Protein AF-A0A2S5RER1-F1 (afdb_monomer)

Structure (mmCIF, N/CA/C/O backbone):
data_AF-A0A2S5RER1-F1
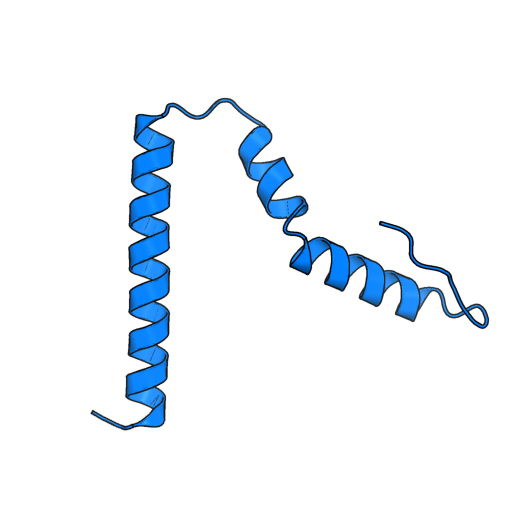#
_entry.id   AF-A0A2S5RER1-F1
#
loop_
_atom_site.group_PDB
_atom_site.id
_atom_site.type_symbol
_atom_site.label_atom_id
_atom_site.label_alt_id
_atom_site.label_comp_id
_atom_site.label_asym_id
_atom_site.label_entity_id
_atom_site.label_seq_id
_atom_site.pdbx_PDB_ins_code
_atom_site.Cartn_x
_atom_site.Cartn_y
_atom_site.Cartn_z
_atom_site.occupancy
_atom_site.B_iso_or_equiv
_atom_site.auth_seq_id
_atom_site.auth_comp_id
_atom_site.auth_asym_id
_atom_site.auth_atom_id
_atom_site.pdbx_PDB_model_num
ATOM 1 N N . MET A 1 1 ? -17.645 1.318 -5.841 1.00 77.25 1 MET A N 1
ATOM 2 C CA . MET A 1 1 ? -17.060 0.453 -6.886 1.00 77.25 1 MET A CA 1
ATOM 3 C C . MET A 1 1 ? -18.151 -0.441 -7.458 1.00 77.25 1 MET A C 1
ATOM 5 O O . MET A 1 1 ? -18.764 -1.160 -6.685 1.00 77.25 1 MET A O 1
ATOM 9 N N . ALA A 1 2 ? -18.379 -0.419 -8.772 1.00 79.75 2 ALA A N 1
ATOM 10 C CA . ALA A 1 2 ? -19.238 -1.388 -9.454 1.00 79.75 2 ALA A CA 1
ATOM 11 C C . ALA A 1 2 ? -18.526 -1.894 -10.718 1.00 79.75 2 ALA A C 1
ATOM 13 O O . ALA A 1 2 ? -17.883 -1.111 -11.423 1.00 79.75 2 ALA A O 1
ATOM 14 N N . VAL A 1 3 ? -18.599 -3.201 -10.971 1.00 85.12 3 VAL A N 1
ATOM 15 C CA . VAL A 1 3 ? -18.089 -3.841 -12.191 1.00 85.12 3 VAL A CA 1
ATOM 16 C C . 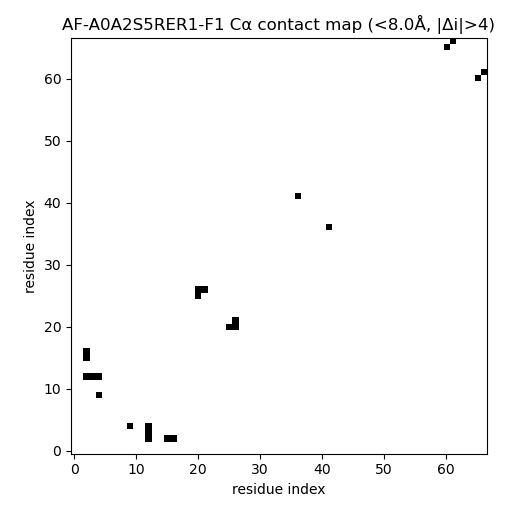VAL A 1 3 ? -19.268 -4.532 -12.858 1.00 85.12 3 VAL A C 1
ATOM 18 O O . VAL A 1 3 ? -19.950 -5.335 -12.229 1.00 85.12 3 VAL A O 1
ATOM 21 N N . ILE A 1 4 ? -19.527 -4.167 -14.112 1.00 88.56 4 ILE A N 1
ATOM 22 C CA . ILE A 1 4 ? -20.615 -4.725 -14.914 1.00 88.56 4 ILE A CA 1
ATOM 23 C C . ILE A 1 4 ? -20.053 -5.929 -15.661 1.00 88.56 4 ILE A C 1
ATOM 25 O O . ILE A 1 4 ? -19.049 -5.807 -16.365 1.00 88.56 4 ILE A O 1
ATOM 29 N N . VAL A 1 5 ? -20.694 -7.084 -15.504 1.00 90.62 5 VAL A N 1
ATOM 30 C CA . VAL A 1 5 ? -20.332 -8.289 -16.253 1.00 90.62 5 VAL A CA 1
ATOM 31 C C . VAL A 1 5 ? -20.854 -8.133 -17.678 1.00 90.62 5 VAL A C 1
ATOM 33 O O . VAL A 1 5 ? -22.048 -7.925 -17.879 1.00 90.62 5 VAL A O 1
ATOM 36 N N . LYS A 1 6 ? -19.958 -8.215 -18.662 1.00 88.06 6 LYS A N 1
ATOM 37 C CA . LYS A 1 6 ? -20.315 -8.237 -20.084 1.00 88.06 6 LYS A CA 1
ATOM 38 C C . LYS A 1 6 ? -20.212 -9.663 -20.609 1.00 88.06 6 LYS A C 1
ATOM 40 O O . LYS A 1 6 ? -19.300 -10.391 -20.214 1.00 88.06 6 LYS A O 1
ATOM 45 N N . ASP A 1 7 ? -21.153 -10.043 -21.468 1.00 86.75 7 ASP A N 1
ATOM 46 C CA . ASP A 1 7 ? -21.125 -11.293 -22.240 1.00 86.75 7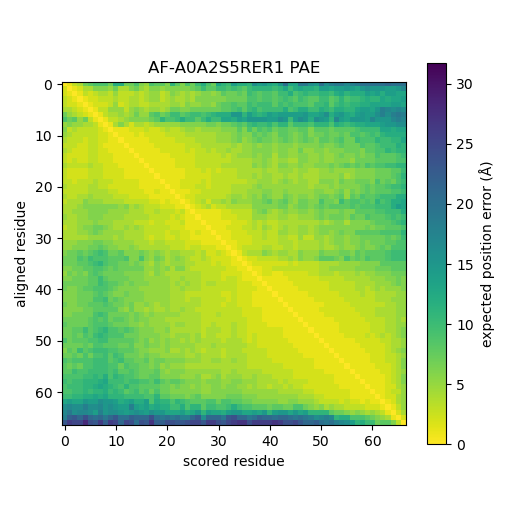 ASP A CA 1
ATOM 47 C C . ASP A 1 7 ? -21.002 -12.568 -21.383 1.00 86.75 7 ASP A C 1
ATOM 49 O O . ASP A 1 7 ? -20.388 -13.551 -21.785 1.00 86.75 7 ASP A O 1
ATOM 53 N N . GLY A 1 8 ? -21.525 -12.539 -20.150 1.00 88.31 8 GLY A N 1
ATOM 54 C CA . GLY A 1 8 ? -21.438 -13.663 -19.209 1.00 88.31 8 GLY A CA 1
ATOM 55 C C . GLY A 1 8 ? -20.025 -13.969 -18.690 1.00 88.31 8 GLY A C 1
ATOM 56 O O . GLY A 1 8 ? -19.839 -14.949 -17.971 1.00 88.31 8 GLY A O 1
ATOM 57 N N . ASN A 1 9 ? -19.018 -13.144 -19.001 1.00 89.38 9 ASN A N 1
ATOM 58 C CA . ASN A 1 9 ? -17.634 -13.398 -18.603 1.00 89.38 9 ASN A CA 1
ATOM 59 C C . ASN A 1 9 ? -17.360 -12.944 -17.157 1.00 89.38 9 ASN A C 1
ATOM 61 O O . ASN A 1 9 ? -16.833 -11.857 -16.891 1.00 89.38 9 ASN A O 1
ATOM 65 N N . VAL A 1 10 ? -17.733 -13.804 -16.212 1.00 89.81 10 VAL A N 1
ATOM 66 C CA . VAL A 1 10 ? -17.594 -13.568 -14.767 1.00 89.81 10 VAL A CA 1
ATOM 67 C C . VAL A 1 10 ? -16.129 -13.558 -14.323 1.00 89.81 10 VAL A C 1
ATOM 69 O O . VAL A 1 10 ? -15.743 -12.740 -13.488 1.00 89.81 10 VAL A O 1
ATOM 72 N N . GLU A 1 11 ? -15.284 -14.415 -14.894 1.00 91.38 11 GLU A N 1
ATOM 73 C CA . GLU A 1 11 ? -13.877 -14.529 -14.494 1.00 91.38 11 GLU A CA 1
ATOM 74 C C . GLU A 1 11 ? -13.110 -13.223 -14.738 1.00 91.38 11 GLU A C 1
ATOM 76 O O . GLU A 1 11 ? -12.422 -12.705 -13.851 1.00 91.38 11 GLU A O 1
ATOM 81 N N . LYS A 1 12 ? -13.305 -12.617 -15.913 1.00 90.69 12 LYS A N 1
ATOM 82 C CA . LYS A 1 12 ? -12.695 -11.326 -16.244 1.00 90.69 12 LYS A CA 1
ATOM 83 C C . LYS A 1 12 ? -13.194 -10.213 -15.324 1.00 90.69 12 LYS A C 1
ATOM 85 O O . LYS A 1 12 ? -12.391 -9.394 -14.868 1.00 90.69 12 LYS A O 1
ATOM 90 N N . ALA A 1 13 ? -14.489 -10.209 -15.007 1.00 92.75 13 ALA A N 1
ATOM 91 C CA . ALA A 1 13 ? -15.065 -9.247 -14.075 1.00 92.75 13 ALA A CA 1
ATOM 92 C C . ALA A 1 13 ? -14.433 -9.369 -12.675 1.00 92.75 13 ALA A C 1
ATOM 94 O O . ALA A 1 13 ? -14.083 -8.354 -12.073 1.00 92.75 13 ALA A O 1
ATOM 95 N N . LEU A 1 14 ? -14.187 -10.586 -12.180 1.00 91.94 14 LEU A N 1
ATOM 96 C CA . LEU A 1 14 ? -13.522 -10.812 -10.889 1.00 91.94 14 LEU A CA 1
ATOM 97 C C . LEU A 1 14 ? -12.073 -10.305 -10.872 1.00 91.94 14 LEU A C 1
ATOM 99 O O . LEU A 1 14 ? -11.648 -9.668 -9.901 1.00 91.94 14 LEU A O 1
ATOM 103 N N . ILE A 1 15 ? -11.314 -10.539 -11.946 1.00 92.06 15 ILE A N 1
ATOM 104 C CA . ILE A 1 15 ? -9.944 -10.017 -12.082 1.00 92.06 15 ILE A CA 1
ATOM 105 C C . ILE A 1 15 ? -9.953 -8.487 -12.055 1.00 92.06 15 ILE A C 1
ATOM 107 O O . ILE A 1 15 ? -9.128 -7.865 -11.375 1.00 92.06 15 ILE A O 1
ATOM 111 N N . GLU A 1 16 ? -10.899 -7.870 -12.760 1.00 92.81 16 GLU A N 1
ATOM 112 C CA . GLU A 1 16 ? -11.037 -6.421 -12.796 1.00 92.81 16 GLU A CA 1
ATOM 113 C C . GLU A 1 16 ? -11.412 -5.846 -11.426 1.00 92.81 16 GLU A C 1
ATOM 115 O O . GLU A 1 16 ? -10.751 -4.912 -10.964 1.00 92.81 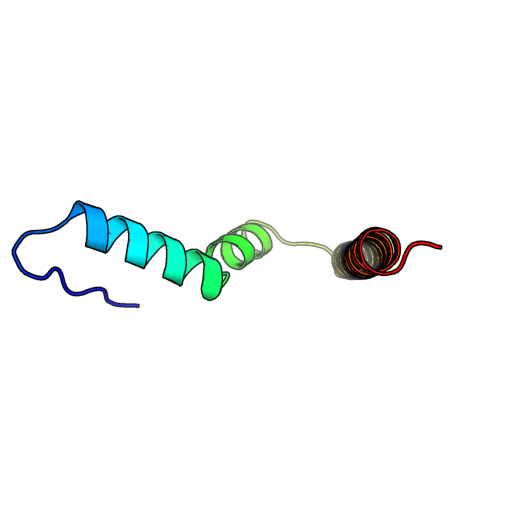16 GLU A O 1
ATOM 120 N N . VAL A 1 17 ? -12.389 -6.438 -10.730 1.00 92.31 17 VAL A N 1
ATOM 121 C CA . VAL A 1 17 ? -12.744 -6.064 -9.350 1.00 92.31 17 VAL A CA 1
ATOM 122 C C . VAL A 1 17 ? -11.512 -6.130 -8.452 1.00 92.31 17 VAL A C 1
ATOM 124 O O . VAL A 1 17 ? -11.194 -5.158 -7.765 1.00 92.31 17 VAL A O 1
ATOM 127 N N . LYS A 1 18 ? -10.765 -7.239 -8.492 1.00 91.56 18 LYS A N 1
ATOM 128 C CA . LYS A 1 18 ? -9.548 -7.420 -7.691 1.00 91.56 18 LYS A CA 1
ATOM 129 C C . LYS A 1 18 ? -8.505 -6.346 -7.997 1.00 91.56 18 LYS A C 1
ATOM 131 O O . LYS A 1 18 ? -7.936 -5.769 -7.069 1.00 91.56 18 LYS A O 1
ATOM 136 N N . ARG A 1 19 ? -8.259 -6.048 -9.277 1.00 92.25 19 ARG A N 1
ATOM 137 C CA . ARG A 1 19 ? -7.309 -5.006 -9.691 1.00 92.25 19 ARG A CA 1
ATOM 138 C C . ARG A 1 19 ? -7.749 -3.632 -9.192 1.00 92.25 19 ARG A C 1
ATOM 140 O O . ARG A 1 19 ? -6.929 -2.911 -8.626 1.00 92.25 19 ARG A O 1
ATOM 147 N N . ARG A 1 20 ? -9.026 -3.2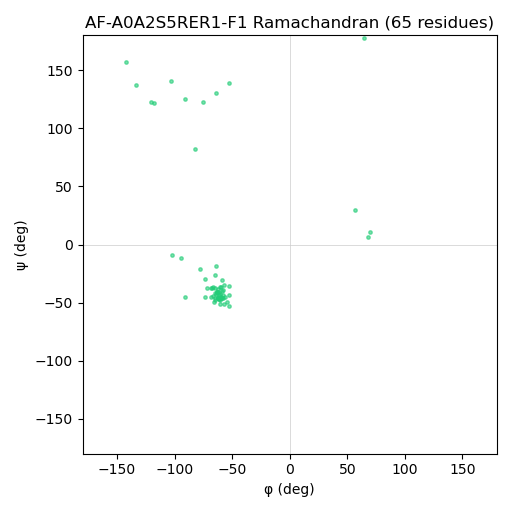76 -9.352 1.00 90.69 20 ARG A N 1
ATOM 148 C CA . ARG A 1 20 ? -9.548 -1.986 -8.888 1.00 90.69 20 ARG A CA 1
ATOM 149 C C . ARG A 1 20 ? -9.483 -1.874 -7.354 1.00 90.69 20 ARG A C 1
ATOM 151 O O . ARG A 1 20 ? -9.003 -0.861 -6.856 1.00 90.69 20 ARG A O 1
ATOM 158 N N . LEU A 1 21 ? -9.819 -2.931 -6.602 1.00 90.50 21 LEU A N 1
ATOM 159 C CA . LEU A 1 21 ? -9.690 -2.969 -5.131 1.00 90.50 21 LEU A CA 1
ATOM 160 C C . LEU A 1 21 ? -8.243 -2.763 -4.657 1.00 90.50 21 LEU A C 1
ATOM 162 O O . LEU A 1 21 ? -7.989 -2.140 -3.623 1.00 90.50 21 LEU A O 1
ATOM 166 N N . GLN A 1 22 ? -7.276 -3.296 -5.405 1.00 89.88 22 GLN A N 1
ATOM 167 C CA . GLN A 1 22 ? -5.857 -3.102 -5.116 1.00 89.88 22 GLN A CA 1
ATOM 168 C C . GLN A 1 22 ? -5.387 -1.674 -5.416 1.00 89.88 22 GLN A C 1
ATOM 170 O O . GLN A 1 22 ? -4.568 -1.150 -4.656 1.00 89.88 22 GLN A O 1
ATOM 175 N N . LEU A 1 23 ? -5.895 -1.057 -6.489 1.00 89.69 23 LEU A N 1
ATOM 176 C CA . LEU A 1 23 ? -5.583 0.323 -6.878 1.00 89.69 23 LEU A CA 1
ATOM 177 C C . LEU A 1 23 ? -6.150 1.338 -5.885 1.00 89.69 23 LEU A C 1
ATOM 179 O O . LEU A 1 23 ? -5.418 2.218 -5.440 1.00 89.69 23 LEU A O 1
ATOM 183 N N . GLU A 1 24 ? -7.407 1.162 -5.478 1.00 89.81 24 GLU A N 1
ATOM 184 C CA . GLU A 1 24 ? -8.045 1.977 -4.435 1.00 89.81 24 GLU A CA 1
ATOM 185 C C . GLU A 1 24 ? -7.366 1.792 -3.070 1.00 89.81 24 GLU A C 1
ATOM 187 O O . GLU A 1 24 ? -7.507 2.615 -2.172 1.00 89.81 24 GLU A O 1
ATOM 192 N N . GLY A 1 25 ? -6.604 0.708 -2.890 1.00 88.75 25 GLY A N 1
ATOM 193 C CA . GLY A 1 25 ? -5.876 0.444 -1.654 1.00 88.75 25 GLY A CA 1
ATOM 194 C C . GLY A 1 25 ? -6.781 0.098 -0.471 1.00 88.75 25 GLY A C 1
ATOM 195 O O . GLY A 1 25 ? -6.274 -0.014 0.647 1.00 88.75 25 GLY A O 1
ATOM 196 N N . LEU A 1 26 ? -8.073 -0.143 -0.713 1.00 88.94 26 LEU A N 1
ATOM 197 C CA . LEU A 1 26 ? -9.102 -0.388 0.298 1.00 88.94 26 LEU A CA 1
ATOM 198 C C . LEU A 1 26 ? -8.702 -1.505 1.270 1.00 88.94 26 LEU A C 1
ATOM 200 O O . LEU A 1 26 ? -8.777 -1.343 2.483 1.00 88.94 26 LEU A O 1
ATOM 204 N N . VAL A 1 27 ? -8.153 -2.606 0.751 1.00 88.00 27 VAL A N 1
ATOM 205 C CA . VAL A 1 27 ? -7.678 -3.737 1.570 1.00 88.00 27 VAL A CA 1
ATOM 206 C C . VAL A 1 27 ? -6.574 -3.315 2.550 1.00 88.00 27 VAL A C 1
ATOM 208 O O . VAL A 1 27 ? -6.514 -3.798 3.679 1.00 88.00 27 VAL A O 1
ATOM 211 N N . LYS A 1 28 ? -5.688 -2.393 2.151 1.00 88.44 28 LYS A N 1
ATOM 212 C CA . LYS A 1 28 ? -4.644 -1.863 3.045 1.00 88.44 28 LYS A CA 1
ATOM 213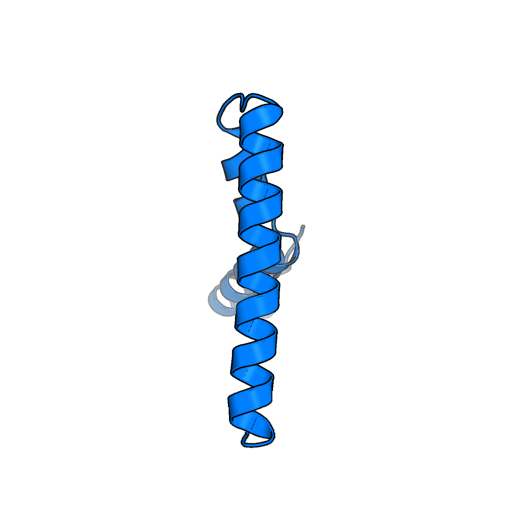 C C . LYS A 1 28 ? -5.224 -0.912 4.084 1.00 88.44 28 LYS A C 1
ATOM 215 O O . LYS A 1 28 ? -4.631 -0.778 5.150 1.00 88.44 28 LYS A O 1
ATOM 220 N N . GLU A 1 29 ? -6.310 -0.218 3.769 1.00 89.81 29 GLU A N 1
ATOM 221 C CA . GLU A 1 29 ? -6.985 0.652 4.727 1.00 89.81 29 GLU A CA 1
ATOM 222 C C . GLU A 1 29 ? -7.747 -0.137 5.776 1.00 89.81 29 GLU A C 1
ATOM 224 O O . GLU A 1 29 ? -7.579 0.158 6.955 1.00 89.81 29 GLU A O 1
ATOM 229 N N . ILE A 1 30 ? -8.492 -1.166 5.365 1.00 92.31 30 ILE A N 1
ATOM 230 C CA . ILE A 1 30 ? -9.202 -2.071 6.277 1.00 92.31 30 ILE A CA 1
ATOM 231 C C . ILE A 1 30 ? -8.217 -2.615 7.315 1.00 92.31 30 ILE A C 1
ATOM 233 O O . ILE A 1 30 ? -8.377 -2.351 8.503 1.00 92.31 30 ILE A O 1
ATOM 237 N N . ARG A 1 31 ? -7.096 -3.194 6.865 1.00 88.56 31 ARG A N 1
ATOM 238 C CA . ARG A 1 31 ? -6.039 -3.710 7.756 1.00 88.56 31 ARG A CA 1
ATOM 239 C C . ARG A 1 31 ? -5.429 -2.671 8.694 1.00 88.56 31 ARG A C 1
ATOM 241 O O . ARG A 1 31 ? -4.958 -3.001 9.773 1.00 88.56 31 ARG A O 1
ATOM 248 N N . LYS A 1 32 ? -5.381 -1.400 8.288 1.00 88.62 32 LYS A N 1
ATOM 249 C CA . LYS A 1 32 ? -4.877 -0.316 9.147 1.00 88.62 32 LYS A CA 1
ATOM 250 C C . LYS A 1 32 ? -5.896 0.138 10.189 1.00 88.62 32 LYS A C 1
ATOM 252 O O . LYS A 1 32 ? -5.489 0.795 11.143 1.00 88.62 32 LYS A O 1
ATOM 257 N N . ARG A 1 33 ? -7.184 -0.128 9.961 1.00 90.25 33 ARG A N 1
ATOM 258 C CA . ARG A 1 33 ? -8.302 0.289 10.815 1.00 90.25 33 ARG A CA 1
ATOM 259 C C . ARG A 1 33 ? -8.833 -0.841 11.704 1.00 90.25 33 ARG A C 1
ATOM 261 O O . ARG A 1 33 ? -9.612 -0.543 12.596 1.00 90.25 33 ARG A O 1
ATOM 268 N N . GLU A 1 34 ? -8.395 -2.086 11.501 1.00 91.38 34 GLU A N 1
ATOM 269 C CA . GLU A 1 34 ? -8.787 -3.259 12.308 1.00 91.38 34 GLU A CA 1
ATOM 270 C C . GLU A 1 34 ? -8.581 -3.059 13.819 1.00 91.38 34 GLU A C 1
ATOM 272 O O . GLU A 1 34 ? -9.386 -3.531 14.614 1.00 91.38 34 GLU A O 1
ATOM 277 N N . ALA A 1 35 ? -7.531 -2.340 14.225 1.00 92.38 35 ALA A N 1
ATOM 278 C CA . ALA A 1 35 ? -7.256 -2.046 15.628 1.00 92.38 35 ALA A CA 1
ATOM 279 C C . ALA A 1 35 ? -6.698 -0.631 15.814 1.00 92.38 35 ALA A C 1
ATOM 281 O O . ALA A 1 35 ? -6.084 -0.052 14.911 1.00 92.38 35 ALA A O 1
ATOM 282 N N . TYR A 1 36 ? -6.859 -0.082 17.022 1.00 93.56 36 TYR A N 1
ATOM 283 C CA . TYR A 1 36 ? -6.231 1.184 17.385 1.00 93.56 36 TYR A CA 1
ATOM 284 C C . TYR A 1 36 ? -4.701 1.059 17.385 1.00 93.56 36 TYR A C 1
ATOM 286 O O . TYR A 1 36 ? -4.117 0.174 18.011 1.00 93.56 36 TYR A O 1
ATOM 294 N N . ILE A 1 37 ? -4.036 1.998 16.711 1.00 92.50 37 ILE A N 1
ATOM 295 C CA . ILE A 1 37 ? -2.578 2.104 16.678 1.00 92.50 37 ILE A CA 1
ATOM 296 C C . ILE A 1 37 ? -2.182 3.440 17.293 1.00 92.50 37 ILE A C 1
ATOM 298 O O . ILE A 1 37 ? -2.536 4.503 16.781 1.00 92.50 37 ILE A O 1
ATOM 302 N N . GLN A 1 38 ? -1.367 3.382 18.346 1.00 96.38 38 GLN A N 1
ATOM 303 C CA . GLN A 1 38 ? -0.803 4.568 18.985 1.00 96.38 38 GLN A CA 1
ATOM 304 C C . GLN A 1 38 ? -0.102 5.483 17.954 1.00 96.38 38 GLN A C 1
ATOM 306 O O . GLN A 1 38 ? 0.640 4.987 17.092 1.00 96.38 38 GLN A O 1
ATOM 311 N N . PRO A 1 39 ? -0.253 6.819 18.044 1.00 94.94 39 PRO A N 1
ATOM 312 C CA . PRO A 1 39 ? 0.310 7.755 17.066 1.00 94.94 39 PRO A CA 1
ATOM 313 C C . PRO A 1 39 ? 1.830 7.626 16.893 1.00 94.94 39 PRO A C 1
ATOM 315 O O . PRO A 1 39 ? 2.337 7.753 15.778 1.00 94.94 39 PRO A O 1
ATOM 318 N N . SER A 1 40 ? 2.565 7.309 17.962 1.00 94.69 40 SER A N 1
ATOM 319 C CA . SER A 1 40 ? 4.010 7.050 17.915 1.00 94.69 40 SER A CA 1
ATOM 320 C C . SER A 1 40 ? 4.358 5.860 17.007 1.00 94.69 40 SER A C 1
ATOM 322 O O . SER A 1 40 ? 5.213 5.979 16.125 1.00 94.69 40 SER A O 1
ATOM 324 N N . LYS A 1 41 ? 3.647 4.734 17.153 1.00 94.44 41 LYS A N 1
ATOM 325 C CA . LYS A 1 41 ? 3.807 3.534 16.317 1.00 94.44 41 LYS A CA 1
ATOM 326 C C . LYS A 1 41 ? 3.448 3.825 14.858 1.00 94.44 41 LYS A C 1
ATOM 328 O O . LYS A 1 41 ? 4.197 3.441 13.959 1.00 94.44 41 LYS A O 1
ATOM 333 N N . LYS A 1 42 ? 2.380 4.596 14.617 1.00 93.25 42 LYS A N 1
ATOM 334 C CA . LYS A 1 42 ? 1.985 5.041 13.269 1.00 93.25 42 LYS A CA 1
ATOM 335 C C . LYS A 1 42 ? 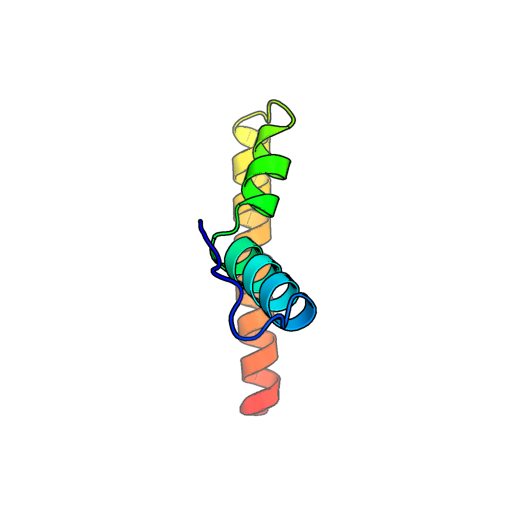3.092 5.860 12.589 1.00 93.25 42 LYS A C 1
ATOM 337 O O . LYS A 1 42 ? 3.443 5.571 11.446 1.00 93.25 42 LYS A O 1
ATOM 342 N N . ARG A 1 43 ? 3.699 6.822 13.298 1.00 94.56 43 ARG A N 1
ATOM 343 C CA . ARG A 1 43 ? 4.833 7.626 12.792 1.00 94.56 43 ARG A CA 1
ATOM 344 C C . ARG A 1 43 ? 6.065 6.760 12.495 1.00 94.56 43 ARG A C 1
ATOM 346 O O . ARG A 1 43 ? 6.715 6.952 11.467 1.00 94.56 43 ARG A O 1
ATOM 353 N N . LYS A 1 44 ? 6.379 5.786 13.359 1.00 96.06 44 LYS A N 1
ATOM 354 C CA . LYS A 1 44 ? 7.511 4.860 13.166 1.00 96.06 44 LYS A CA 1
ATOM 355 C C . LYS A 1 44 ? 7.343 4.013 11.899 1.00 96.06 44 LYS A C 1
ATOM 357 O O . LYS A 1 44 ? 8.267 3.936 11.089 1.00 96.06 44 LYS A O 1
ATOM 362 N N . GLU A 1 45 ? 6.158 3.443 11.684 1.00 92.50 45 GLU A N 1
ATOM 363 C CA . GLU A 1 45 ? 5.859 2.659 10.478 1.00 92.50 45 GLU A CA 1
ATOM 364 C C . GLU A 1 45 ? 5.856 3.516 9.202 1.00 92.50 45 GLU A C 1
ATOM 366 O O . GLU A 1 45 ? 6.364 3.083 8.167 1.00 92.50 45 GLU A O 1
ATOM 371 N N . GLN A 1 46 ? 5.383 4.767 9.266 1.00 93.19 46 GLN A N 1
ATOM 372 C CA . GLN A 1 46 ? 5.472 5.706 8.138 1.00 93.19 46 GLN A CA 1
ATOM 373 C C . GLN A 1 46 ? 6.927 5.995 7.738 1.00 93.19 46 GLN A C 1
ATOM 375 O O . GLN A 1 46 ? 7.263 5.885 6.556 1.00 93.19 46 GLN A O 1
ATOM 380 N N . LYS A 1 47 ? 7.811 6.283 8.707 1.00 95.94 47 LYS A N 1
ATOM 381 C CA . LYS A 1 47 ? 9.251 6.483 8.451 1.00 95.94 47 LYS A CA 1
ATOM 382 C C . LYS A 1 47 ? 9.891 5.238 7.825 1.00 95.94 47 LYS A C 1
ATOM 384 O O . LYS A 1 47 ? 10.597 5.335 6.820 1.00 95.94 47 LYS A O 1
ATOM 389 N N . LYS A 1 48 ? 9.589 4.052 8.364 1.00 96.12 48 LYS A N 1
ATOM 390 C CA . LYS A 1 48 ? 10.068 2.763 7.835 1.00 96.12 48 LYS A CA 1
ATOM 391 C C . LYS A 1 48 ? 9.593 2.517 6.400 1.00 96.12 48 LYS A C 1
ATOM 393 O O . LYS A 1 48 ? 10.380 2.090 5.555 1.00 96.12 48 LYS A O 1
ATOM 398 N N . ALA A 1 49 ? 8.329 2.817 6.100 1.00 94.19 49 ALA A N 1
ATOM 399 C CA . ALA A 1 49 ? 7.773 2.708 4.754 1.00 94.19 49 ALA A CA 1
ATOM 400 C C . ALA A 1 49 ? 8.420 3.695 3.768 1.00 94.19 49 ALA A C 1
ATOM 402 O O . ALA A 1 49 ? 8.644 3.331 2.613 1.00 94.19 49 ALA A O 1
ATOM 403 N N . GLY A 1 50 ? 8.747 4.915 4.210 1.00 95.75 50 GLY A N 1
ATOM 404 C CA . GLY A 1 50 ? 9.503 5.895 3.425 1.00 95.75 50 GLY A CA 1
ATOM 405 C C . GLY A 1 50 ? 10.894 5.380 3.055 1.00 95.75 50 GLY A C 1
ATOM 406 O O . GLY A 1 50 ? 11.228 5.314 1.873 1.00 95.75 50 GLY A O 1
ATOM 407 N N . ARG A 1 51 ? 11.655 4.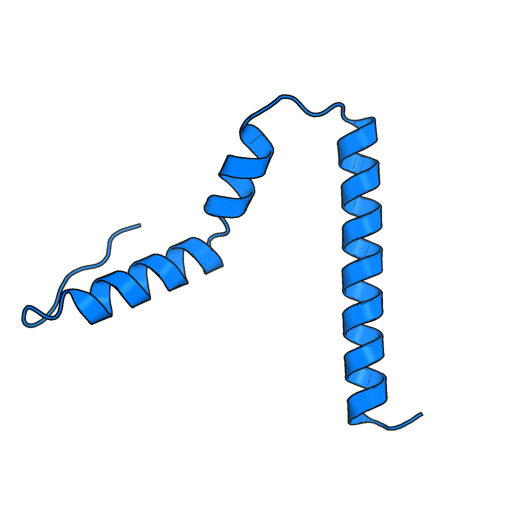888 4.042 1.00 96.75 51 ARG A N 1
ATOM 408 C CA . ARG A 1 51 ? 12.980 4.289 3.807 1.00 96.75 51 ARG A CA 1
ATOM 409 C C . ARG A 1 51 ? 12.906 3.109 2.837 1.00 96.75 51 ARG A C 1
ATOM 411 O O . ARG A 1 51 ? 13.680 3.056 1.890 1.00 96.75 51 ARG A O 1
ATOM 418 N N . ARG A 1 52 ? 11.941 2.197 3.011 1.00 95.94 52 ARG A N 1
ATOM 419 C CA . ARG A 1 52 ? 11.729 1.065 2.086 1.00 95.94 52 ARG A CA 1
ATOM 420 C C . ARG A 1 52 ? 11.453 1.518 0.649 1.00 95.94 52 ARG A C 1
ATOM 422 O O . ARG A 1 52 ? 11.948 0.886 -0.279 1.00 95.94 52 ARG A O 1
ATOM 429 N N . ARG A 1 53 ? 10.673 2.589 0.455 1.00 94.94 53 ARG A N 1
ATOM 430 C CA . ARG A 1 53 ? 10.420 3.154 -0.881 1.00 94.94 53 ARG A CA 1
ATOM 431 C C . ARG A 1 53 ? 11.690 3.721 -1.498 1.00 94.94 53 ARG A C 1
ATOM 433 O O . ARG A 1 53 ? 11.987 3.368 -2.631 1.00 94.94 53 ARG A O 1
ATOM 440 N N . LEU A 1 54 ? 12.445 4.515 -0.740 1.00 95.56 54 LEU A N 1
ATOM 441 C CA . LEU A 1 54 ? 13.716 5.074 -1.197 1.00 95.56 54 LEU A CA 1
ATOM 442 C C . LEU A 1 54 ? 14.688 3.971 -1.625 1.00 95.56 54 LEU A C 1
ATOM 444 O O . LEU A 1 54 ? 15.181 4.003 -2.747 1.00 95.56 54 LEU A O 1
ATOM 448 N N . MET A 1 55 ? 14.897 2.962 -0.773 1.00 95.62 55 MET A N 1
ATOM 449 C CA . MET A 1 55 ? 15.788 1.840 -1.087 1.00 95.62 55 MET A CA 1
ATOM 450 C C . MET A 1 55 ? 15.353 1.123 -2.366 1.00 95.62 55 MET A C 1
ATOM 452 O O . MET A 1 55 ? 16.178 0.856 -3.227 1.00 95.62 55 MET A O 1
ATOM 456 N N . ARG A 1 56 ? 14.047 0.882 -2.547 1.00 94.94 56 ARG A N 1
ATOM 457 C CA . ARG A 1 56 ? 13.523 0.262 -3.771 1.00 94.94 56 ARG A CA 1
ATOM 458 C C . ARG A 1 56 ? 13.782 1.117 -5.018 1.00 94.94 56 ARG A C 1
ATOM 460 O O . ARG A 1 56 ? 14.058 0.554 -6.073 1.00 94.94 56 ARG A O 1
ATOM 467 N N . THR A 1 57 ? 13.682 2.441 -4.921 1.00 94.62 57 THR A N 1
ATOM 468 C CA . THR A 1 57 ? 14.006 3.350 -6.032 1.00 94.62 57 THR A CA 1
ATOM 469 C C . THR A 1 57 ? 15.496 3.315 -6.360 1.00 94.62 57 THR A C 1
ATOM 471 O O . THR A 1 57 ? 15.846 3.189 -7.528 1.00 94.62 57 THR A O 1
ATOM 474 N N . LEU A 1 58 ? 16.363 3.350 -5.344 1.00 93.88 58 LEU A N 1
ATOM 475 C CA . LEU A 1 58 ? 17.814 3.255 -5.523 1.00 93.88 58 LEU A CA 1
ATOM 476 C C . LEU A 1 58 ? 18.212 1.924 -6.167 1.00 93.88 58 LEU A C 1
ATOM 478 O O . LEU A 1 58 ? 18.927 1.930 -7.160 1.00 93.88 58 LEU A O 1
ATOM 482 N N . SER A 1 59 ? 17.677 0.797 -5.686 1.00 93.25 59 SER A N 1
ATOM 483 C CA . SER A 1 59 ? 17.937 -0.518 -6.288 1.00 93.25 59 SER A CA 1
ATOM 484 C C . SER A 1 59 ? 17.530 -0.575 -7.762 1.00 93.25 59 SER A C 1
ATOM 486 O O . SER A 1 59 ? 18.244 -1.156 -8.570 1.00 93.25 59 SER A O 1
ATOM 488 N N . ARG A 1 60 ? 16.400 0.046 -8.133 1.00 92.25 60 ARG A N 1
ATOM 489 C CA . ARG A 1 60 ? 15.972 0.135 -9.541 1.00 92.25 60 ARG A CA 1
ATOM 490 C C . ARG A 1 60 ? 16.902 1.005 -10.379 1.00 92.25 60 ARG A C 1
ATOM 492 O O . ARG A 1 60 ? 17.113 0.685 -11.540 1.00 92.25 60 ARG A O 1
ATOM 499 N N . ARG A 1 61 ? 17.419 2.095 -9.807 1.00 91.38 61 ARG A N 1
ATOM 500 C CA . ARG A 1 61 ? 18.357 2.993 -10.483 1.00 91.38 61 ARG A CA 1
ATOM 501 C C . ARG A 1 61 ? 19.684 2.291 -10.760 1.00 91.38 61 ARG A C 1
ATOM 503 O O . ARG A 1 61 ? 20.087 2.244 -11.910 1.00 91.38 61 ARG A O 1
ATOM 510 N N . ILE A 1 62 ? 20.263 1.648 -9.745 1.00 93.69 62 ILE A N 1
ATOM 511 C CA . ILE A 1 62 ? 21.500 0.857 -9.861 1.00 93.69 62 ILE A CA 1
ATOM 512 C C . ILE A 1 62 ? 21.352 -0.234 -10.929 1.00 93.69 62 ILE A C 1
ATOM 514 O O . ILE A 1 62 ? 22.220 -0.399 -11.776 1.00 93.69 62 ILE A O 1
ATOM 518 N N . ALA A 1 63 ? 20.226 -0.955 -10.928 1.00 91.06 63 ALA A N 1
ATOM 519 C CA . ALA A 1 63 ? 19.972 -1.996 -11.922 1.00 91.06 63 ALA A CA 1
ATOM 520 C C . ALA A 1 63 ? 19.838 -1.459 -13.360 1.00 91.06 63 ALA A C 1
ATOM 522 O O . ALA A 1 63 ? 20.056 -2.212 -14.304 1.00 91.06 63 ALA A O 1
ATOM 523 N N . LYS A 1 64 ? 19.438 -0.192 -13.534 1.00 88.88 64 LYS A N 1
ATOM 524 C CA . LYS A 1 64 ? 19.224 0.424 -14.849 1.00 88.88 64 LYS A CA 1
ATOM 525 C C . LYS A 1 64 ? 20.480 1.108 -15.385 1.00 88.88 64 LYS A C 1
ATOM 527 O O . LYS A 1 64 ? 20.764 0.990 -16.569 1.00 88.88 64 LYS 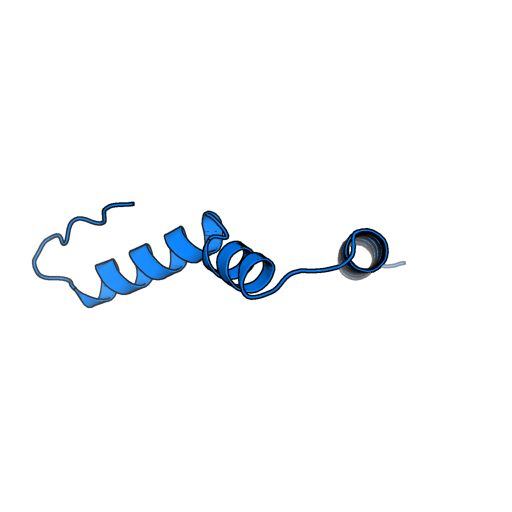A O 1
ATOM 532 N N . GLU A 1 65 ? 21.162 1.871 -14.540 1.00 85.69 65 GLU A N 1
ATOM 533 C CA . GLU A 1 65 ? 22.264 2.750 -14.944 1.00 85.69 65 GLU A CA 1
ATOM 534 C C . GLU A 1 65 ? 23.634 2.071 -14.786 1.00 85.69 65 GLU A C 1
ATOM 536 O O . GLU A 1 65 ? 24.617 2.576 -15.317 1.00 85.69 65 GLU A O 1
ATOM 541 N N . GLY A 1 66 ? 23.715 0.914 -14.112 1.00 69.81 66 GLY A N 1
ATOM 542 C CA . GLY A 1 66 ? 24.993 0.498 -13.537 1.00 69.81 66 GLY A CA 1
ATOM 543 C C . GLY A 1 66 ? 25.402 1.501 -12.457 1.00 69.81 66 GLY A C 1
ATOM 544 O O . GLY A 1 66 ? 24.651 2.425 -12.156 1.00 69.81 66 GLY A O 1
ATOM 545 N N . PHE A 1 67 ? 26.521 1.274 -11.787 1.00 58.88 67 PHE A N 1
ATOM 546 C CA . PHE A 1 67 ? 26.932 2.121 -10.668 1.00 58.88 67 PHE A CA 1
ATOM 547 C C . PHE A 1 67 ? 27.289 3.547 -11.113 1.00 58.88 67 PHE A C 1
ATOM 549 O O . PHE A 1 67 ? 27.947 3.671 -12.169 1.00 58.88 67 PHE A O 1
#

Radius of gyration: 18.4 Å; Cα contacts (8 Å, |Δi|>4): 12; chains: 1; bounding box: 48×22×41 Å

pLDDT: mean 90.67, std 5.91, range [58.88, 96.75]

Solvent-accessible surface area (backbone atoms only — not comparable to full-atom values): 4099 Å² total; per-residue (Å²): 140,87,78,80,69,57,94,81,41,56,69,63,40,51,54,51,51,52,52,51,44,60,72,73,36,51,68,63,50,51,68,61,63,76,53,93,70,59,68,70,60,52,52,52,52,50,53,52,52,50,52,54,51,53,51,54,52,50,55,53,46,42,74,70,70,49,130

Organism: NCBI:txid1082868

Foldseek 3Di:
DDFDDPPVPVVVSVVVVVVVCVVVVVVVVCVVVVDDDDVVRVVVVVVVVVVVVVVVVVVVVCVPPPD

Sequence (67 aa):
MAVIVKDGNVEKALIEVKRRLQLEGLVKEIRKREAYIQPSKKRKEQKKAGRRRLMRTLSRRIAKEGF

InterPro domains:
  IPR001911 Small ribosomal subunit protein bS21 [PF01165] (3-54)
  IPR001911 Small ribosomal subunit protein bS21 [TIGR00030] (2-56)
  IPR038380 Small ribosomal subunit protein bS21 superfamily [G3DSA:1.20.5.1150] (17-50)

Secondary structure (DSSP, 8-state):
---PPPTT-HHHHHHHHHHHHHHHTHHHHHHHHSS---HHHHHHHHHHHHHHHHHHHHHHHHHHH--

Nearest PDB structures (foldseek):
  8any-assembly1_AQ  TM=8.539E-01  e=3.407E-02  Homo sapiens
  6osq-assembly1_z  TM=7.666E-01  e=2.660E-02  Escherichia coli
  7nql-assembly1_AU  TM=8.713E-01  e=7.773E-02  Sus scrofa

Mean predicted aligned error: 5.81 Å